Protein AF-A0A9C9XRZ4-F1 (afdb_monomer)

Mean predicted aligned error: 10.27 Å

Secondary structure (DSSP, 8-state):
----EEETTEEE-HHHHHHHHHHHHHHHHHHHHHHH-HHHHHHHHHHH-HHHHHHTT--HHHHHHHHHHHHHHHHHHHHHHHHHHH---TTSHHHHHHHHHHHHHHH-TT-HHHHHHHHHHHHHHHHHHTTTS-GGGHHHHHHHHHHHHHHH-TT-TT--THHHHTT--

pLDDT: mean 74.96, std 13.48, range [40.03, 93.25]

Foldseek 3Di:
DQPQDDPDPDRDGVLVVVLVVVVVVLLVCLVCCLVPPPLNVLLVVCVVPVVVSVVVVRPVVVNVVVVVVSVVVVVVVNCVSCCVPPPDDPPPPVLVVLLLVLLCQQQAVPDSVSSVVSNVVLVVVLVVVVVPDPPVCSSVVSVVVSVVSCVVPVRHPNNPCVVVVVVVD

Solvent-accessible surface area (backbone atoms only — not comparable to full-atom values): 9582 Å² total; per-residue (Å²): 134,86,75,56,56,65,65,78,97,45,79,43,56,63,65,58,58,50,45,54,49,51,51,52,51,52,53,50,50,51,54,45,39,44,73,71,37,69,66,36,44,52,48,52,44,37,70,76,38,53,69,62,28,44,74,73,71,44,62,64,68,61,48,53,52,50,54,51,52,50,51,51,51,52,50,53,51,52,47,66,63,44,40,85,74,72,59,86,50,97,68,59,57,63,60,50,50,54,52,51,51,45,25,38,48,42,2,12,95,84,33,73,68,29,24,53,55,32,41,54,52,52,50,53,53,53,62,58,43,61,80,77,46,67,78,89,48,51,67,60,48,55,54,47,50,44,52,54,46,40,72,77,36,76,54,23,84,52,40,69,67,64,69,65,60,59,72,76,107

Structure (mmCIF, N/CA/C/O backbone):
data_AF-A0A9C9XRZ4-F1
#
_entry.id   AF-A0A9C9XRZ4-F1
#
loop_
_atom_site.group_PDB
_atom_site.id
_atom_site.type_symbol
_atom_site.label_atom_id
_atom_site.label_alt_id
_atom_site.label_comp_id
_atom_site.label_asym_id
_atom_site.label_entity_id
_atom_site.label_seq_id
_atom_site.pdbx_PDB_ins_code
_atom_site.Cartn_x
_atom_site.Cartn_y
_atom_site.Cartn_z
_atom_site.occupancy
_atom_site.B_iso_or_equiv
_atom_site.auth_seq_id
_atom_site.auth_comp_id
_atom_site.auth_asym_id
_atom_site.auth_atom_id
_atom_site.pdbx_PDB_model_num
ATOM 1 N N . GLU A 1 1 ? 29.605 7.676 -7.583 1.00 40.03 1 GLU A N 1
ATOM 2 C CA . GLU A 1 1 ? 29.723 6.415 -8.340 1.00 40.03 1 GLU A CA 1
ATOM 3 C C . GLU A 1 1 ? 28.582 5.504 -7.917 1.00 40.03 1 GLU A C 1
ATOM 5 O O . GLU A 1 1 ? 28.473 5.187 -6.741 1.00 40.03 1 GLU A O 1
ATOM 10 N N . ILE A 1 2 ? 27.644 5.214 -8.820 1.00 44.97 2 ILE A N 1
ATOM 11 C CA . ILE A 1 2 ? 26.460 4.410 -8.495 1.00 44.97 2 ILE A CA 1
ATOM 12 C C . ILE A 1 2 ? 26.876 2.952 -8.677 1.00 44.97 2 ILE A C 1
ATOM 14 O O . ILE A 1 2 ? 26.951 2.468 -9.804 1.00 44.97 2 ILE A O 1
ATOM 18 N N . THR A 1 3 ? 27.222 2.282 -7.580 1.00 48.22 3 THR A N 1
ATOM 19 C CA . THR A 1 3 ? 27.625 0.873 -7.571 1.00 48.22 3 THR A CA 1
ATOM 20 C C . THR A 1 3 ? 26.442 0.011 -8.004 1.00 48.22 3 THR A C 1
ATOM 22 O O . THR A 1 3 ? 25.607 -0.391 -7.197 1.00 48.22 3 THR A O 1
ATOM 25 N N . THR A 1 4 ? 26.327 -0.236 -9.307 1.00 52.75 4 THR A N 1
ATOM 26 C CA . THR A 1 4 ? 25.421 -1.245 -9.854 1.00 52.75 4 THR A CA 1
ATOM 27 C C . THR A 1 4 ? 25.881 -2.603 -9.348 1.00 52.75 4 THR A C 1
ATOM 29 O O . THR A 1 4 ? 26.997 -3.023 -9.654 1.00 52.75 4 THR A O 1
ATOM 32 N N . VAL A 1 5 ? 25.041 -3.287 -8.575 1.00 54.44 5 VAL A N 1
ATOM 33 C CA . VAL A 1 5 ? 25.319 -4.657 -8.141 1.00 54.44 5 VAL A CA 1
ATOM 34 C C . VAL A 1 5 ? 25.008 -5.565 -9.326 1.00 54.44 5 VAL A C 1
ATOM 36 O O . VAL A 1 5 ? 23.853 -5.774 -9.695 1.00 54.44 5 VAL A O 1
ATOM 39 N N . THR A 1 6 ? 26.057 -6.042 -9.987 1.00 46.38 6 THR A N 1
ATOM 40 C CA . THR A 1 6 ? 25.971 -6.998 -11.093 1.00 46.38 6 THR A CA 1
ATOM 41 C C . THR A 1 6 ? 25.718 -8.397 -10.548 1.00 46.38 6 THR A C 1
ATOM 43 O O . THR A 1 6 ? 26.620 -9.033 -10.007 1.00 46.38 6 THR A O 1
ATOM 46 N N . LEU A 1 7 ? 24.491 -8.888 -10.721 1.00 50.44 7 LEU A N 1
ATOM 47 C CA . LEU A 1 7 ? 24.154 -10.306 -10.618 1.00 50.44 7 LEU A CA 1
ATOM 48 C C . LEU A 1 7 ? 24.209 -10.885 -12.043 1.00 50.44 7 LEU A C 1
ATOM 50 O O . LEU A 1 7 ? 23.217 -10.884 -12.769 1.00 50.44 7 LEU A O 1
ATOM 54 N N . GLY A 1 8 ? 25.398 -11.305 -12.486 1.00 68.69 8 GLY A N 1
ATOM 55 C CA . GLY A 1 8 ? 25.600 -11.859 -13.834 1.00 68.69 8 GLY A CA 1
ATOM 56 C C . GLY A 1 8 ? 25.324 -10.836 -14.959 1.00 68.69 8 GLY A C 1
ATOM 57 O O . GLY A 1 8 ? 25.871 -9.735 -14.900 1.00 68.69 8 GLY A O 1
ATOM 58 N N . PRO A 1 9 ? 24.502 -11.147 -15.988 1.00 58.19 9 PRO A N 1
ATOM 59 C CA . PRO A 1 9 ? 24.254 -10.252 -17.129 1.00 58.19 9 PRO A CA 1
ATOM 60 C C . PRO A 1 9 ? 23.258 -9.114 -16.834 1.00 58.19 9 PRO A C 1
ATOM 62 O O . PRO A 1 9 ? 22.978 -8.303 -17.716 1.00 58.19 9 PRO A O 1
ATOM 65 N N . VAL A 1 10 ? 22.710 -9.031 -15.616 1.00 53.38 10 VAL A N 1
ATOM 66 C CA . VAL A 1 10 ? 21.678 -8.052 -15.253 1.00 53.38 10 VAL A CA 1
ATOM 67 C C . VAL A 1 10 ? 22.269 -6.986 -14.333 1.00 53.38 10 VAL A C 1
ATOM 69 O O . VAL A 1 10 ? 22.693 -7.255 -13.207 1.00 53.38 10 VAL A O 1
ATOM 72 N N . ARG A 1 11 ? 22.285 -5.742 -14.816 1.00 50.66 11 ARG A N 1
ATOM 73 C CA . ARG A 1 11 ? 22.643 -4.559 -14.026 1.00 50.66 11 ARG A CA 1
ATOM 74 C C . ARG A 1 11 ? 21.417 -4.109 -13.240 1.00 50.66 11 ARG A C 1
ATOM 76 O O . ARG A 1 11 ? 20.542 -3.448 -13.792 1.00 50.66 11 ARG A O 1
ATOM 83 N N . VAL A 1 12 ? 21.347 -4.463 -11.960 1.00 57.28 12 VAL A N 1
ATOM 84 C CA . VAL A 1 12 ? 20.261 -4.008 -11.084 1.00 57.28 12 VAL A CA 1
ATOM 85 C C . VAL A 1 12 ? 20.713 -2.741 -10.361 1.00 57.28 12 VAL A C 1
ATOM 87 O O . VAL A 1 12 ? 21.739 -2.722 -9.678 1.00 57.28 12 VAL A O 1
ATOM 90 N N . SER A 1 13 ? 19.956 -1.655 -10.536 1.00 62.84 13 SER A N 1
ATOM 91 C CA . SER A 1 13 ? 20.179 -0.414 -9.793 1.00 62.84 13 SER A CA 1
ATOM 92 C C . SER A 1 13 ? 19.835 -0.632 -8.308 1.00 62.84 13 SER A C 1
ATOM 94 O O . SER A 1 13 ? 18.769 -1.192 -8.026 1.00 62.84 13 SER A O 1
ATOM 96 N N . PRO A 1 14 ? 20.661 -0.166 -7.346 1.00 66.75 14 PRO A N 1
ATOM 97 C CA . PRO A 1 14 ? 20.380 -0.256 -5.901 1.00 66.75 14 PRO A CA 1
ATOM 98 C C . PRO A 1 14 ? 19.002 0.296 -5.503 1.00 66.75 14 PRO A C 1
ATOM 100 O O . PRO A 1 14 ? 18.404 -0.110 -4.509 1.00 66.75 14 PRO A O 1
ATOM 103 N N . GLN A 1 15 ? 18.472 1.199 -6.324 1.00 67.31 15 GLN A N 1
ATOM 104 C CA . GLN A 1 15 ? 17.180 1.846 -6.152 1.00 67.31 15 GLN A CA 1
ATOM 105 C C . GLN A 1 15 ? 15.995 0.868 -6.226 1.00 67.31 15 GLN A C 1
ATOM 107 O O . GLN A 1 15 ? 15.024 1.025 -5.492 1.00 67.31 15 GLN A O 1
ATOM 112 N N . VAL A 1 16 ? 16.087 -0.183 -7.050 1.00 72.81 16 VAL A N 1
ATOM 113 C CA . VAL A 1 16 ? 15.028 -1.204 -7.173 1.00 72.81 16 VAL A CA 1
ATOM 114 C C . VAL A 1 16 ? 14.949 -2.056 -5.905 1.00 72.81 16 VAL A C 1
ATOM 116 O O . VAL A 1 16 ? 13.856 -2.349 -5.421 1.00 72.81 16 VAL A O 1
ATOM 119 N N . PHE A 1 17 ? 16.100 -2.388 -5.311 1.00 74.50 17 PHE A N 1
ATOM 120 C CA . PHE A 1 17 ? 16.159 -3.080 -4.021 1.00 74.50 17 PHE A CA 1
ATOM 121 C C . PHE A 1 17 ? 15.527 -2.251 -2.903 1.00 74.50 17 PHE A C 1
ATOM 123 O O . PHE A 1 17 ? 14.809 -2.800 -2.067 1.00 74.50 17 PHE A O 1
ATOM 130 N N . TRP A 1 18 ? 15.734 -0.932 -2.918 1.00 78.44 18 TRP A N 1
ATOM 131 C CA . TRP A 1 18 ? 15.105 -0.029 -1.957 1.00 78.44 18 TRP A CA 1
ATOM 132 C C . TRP A 1 18 ? 13.577 -0.053 -2.079 1.00 78.44 18 TRP A C 1
ATOM 134 O O . TRP A 1 18 ? 12.880 -0.161 -1.073 1.00 78.44 18 TRP A O 1
ATOM 144 N N . VAL A 1 19 ? 13.044 -0.012 -3.302 1.00 81.00 19 VAL A N 1
ATOM 145 C CA . VAL A 1 19 ? 11.592 -0.023 -3.552 1.00 81.00 19 VAL A CA 1
ATOM 146 C C . VAL A 1 19 ? 10.960 -1.325 -3.091 1.00 81.00 19 VAL A C 1
ATOM 148 O O . VAL A 1 19 ? 9.962 -1.300 -2.372 1.00 81.00 19 VAL A O 1
ATOM 151 N N . ILE A 1 20 ? 11.553 -2.461 -3.467 1.00 81.88 20 ILE A N 1
ATOM 152 C CA . ILE A 1 20 ? 11.071 -3.784 -3.060 1.00 81.88 20 ILE A CA 1
ATOM 153 C C . ILE A 1 20 ? 11.146 -3.920 -1.535 1.00 81.88 20 ILE A C 1
ATOM 155 O O . ILE A 1 20 ? 10.191 -4.388 -0.917 1.00 81.88 20 ILE A O 1
ATOM 159 N N . GLY A 1 21 ? 12.238 -3.454 -0.919 1.00 85.06 21 GLY A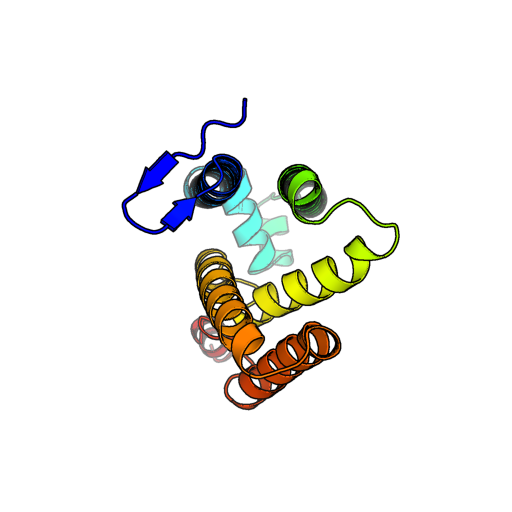 N 1
ATOM 160 C CA . GLY A 1 21 ? 12.417 -3.454 0.530 1.00 85.06 21 GLY A CA 1
ATOM 161 C C . GLY A 1 21 ? 11.351 -2.630 1.252 1.00 85.06 21 GLY A C 1
ATOM 162 O O . GLY A 1 21 ? 10.682 -3.143 2.146 1.00 85.06 21 GLY A O 1
ATOM 163 N N . VAL A 1 22 ? 11.130 -1.380 0.835 1.00 85.38 22 VAL A N 1
ATOM 164 C CA . VAL A 1 22 ? 10.113 -0.508 1.445 1.00 85.38 22 VAL A CA 1
ATOM 165 C C . VAL A 1 22 ? 8.706 -1.053 1.216 1.00 85.38 22 VAL A C 1
ATOM 167 O O . VAL A 1 22 ? 7.909 -1.076 2.151 1.00 85.38 22 VAL A O 1
ATOM 170 N N . CYS A 1 23 ? 8.403 -1.554 0.017 1.00 85.88 23 CYS A N 1
ATOM 171 C CA . CYS A 1 23 ? 7.121 -2.192 -0.271 1.00 85.88 23 CYS A CA 1
ATOM 172 C C . CYS A 1 23 ? 6.883 -3.396 0.655 1.00 85.88 23 CYS A C 1
ATOM 174 O O . CYS A 1 23 ? 5.843 -3.473 1.310 1.00 85.88 23 CYS A O 1
ATOM 176 N N . GLY A 1 24 ? 7.874 -4.283 0.789 1.00 86.12 24 GLY A N 1
ATOM 177 C CA . GLY A 1 24 ? 7.814 -5.433 1.689 1.00 86.12 24 GLY A CA 1
ATOM 178 C C . GLY A 1 24 ? 7.603 -5.030 3.149 1.00 86.12 24 GLY A C 1
ATOM 179 O O . GLY A 1 24 ? 6.745 -5.598 3.823 1.00 86.12 24 GLY A O 1
ATOM 180 N N . VAL A 1 25 ? 8.317 -4.005 3.624 1.00 89.38 25 VAL A N 1
ATOM 181 C CA . VAL A 1 25 ? 8.162 -3.466 4.985 1.00 89.38 25 VAL A CA 1
ATOM 182 C C . VAL A 1 25 ? 6.763 -2.891 5.203 1.00 89.38 25 VAL A C 1
ATOM 184 O O . VAL A 1 25 ? 6.146 -3.193 6.221 1.00 89.38 25 VAL A O 1
ATOM 187 N N . ILE A 1 26 ? 6.228 -2.112 4.257 1.00 88.12 26 ILE A N 1
ATOM 188 C CA . ILE A 1 26 ? 4.877 -1.537 4.352 1.00 88.12 26 ILE A CA 1
ATOM 189 C C . ILE A 1 26 ? 3.827 -2.648 4.412 1.00 88.12 26 ILE A C 1
ATOM 191 O O . ILE A 1 26 ? 2.959 -2.623 5.282 1.00 88.12 26 ILE A O 1
ATOM 195 N N . VAL A 1 27 ? 3.913 -3.643 3.526 1.00 87.06 27 VAL A N 1
ATOM 196 C CA . VAL A 1 27 ? 2.974 -4.774 3.496 1.00 87.06 27 VAL A CA 1
ATOM 197 C C . VAL A 1 27 ? 3.036 -5.571 4.799 1.00 87.06 27 VAL A C 1
ATOM 199 O O . VAL A 1 27 ? 1.995 -5.915 5.363 1.00 87.06 27 VAL A O 1
ATOM 202 N N . LEU A 1 28 ? 4.240 -5.831 5.312 1.00 88.06 28 LEU A N 1
ATOM 203 C CA . LEU A 1 28 ? 4.440 -6.565 6.558 1.00 88.06 28 LEU A CA 1
ATOM 204 C C . LEU A 1 28 ? 3.902 -5.781 7.759 1.00 88.06 28 LEU A C 1
ATOM 206 O O . LEU A 1 28 ? 3.168 -6.347 8.570 1.00 88.06 28 LEU A O 1
ATOM 210 N N . LEU A 1 29 ? 4.193 -4.480 7.840 1.00 88.00 29 LEU A N 1
ATOM 211 C CA . LEU A 1 29 ? 3.670 -3.597 8.881 1.00 88.00 29 LEU A CA 1
ATOM 212 C C . LEU A 1 29 ? 2.148 -3.511 8.836 1.00 88.00 29 LEU A C 1
ATOM 214 O O . LEU A 1 29 ? 1.524 -3.619 9.885 1.00 88.00 29 LEU A O 1
ATOM 218 N N . LEU A 1 30 ? 1.536 -3.376 7.655 1.00 86.25 30 LEU A N 1
ATOM 219 C CA . LEU A 1 30 ? 0.077 -3.367 7.534 1.00 86.25 30 LEU A CA 1
ATOM 220 C C . LEU A 1 30 ? -0.527 -4.701 7.967 1.00 86.25 30 LEU A C 1
ATOM 222 O O . LEU A 1 30 ? -1.490 -4.724 8.730 1.00 86.25 30 LEU A O 1
ATOM 226 N N . SER A 1 31 ? 0.041 -5.816 7.507 1.00 84.94 31 SER A N 1
ATOM 227 C CA . SER A 1 31 ? -0.437 -7.154 7.860 1.00 84.94 31 SER A CA 1
ATOM 228 C C . SER A 1 31 ? -0.362 -7.392 9.371 1.00 84.94 31 SER A C 1
ATOM 230 O O . SER A 1 31 ? -1.331 -7.840 9.993 1.00 84.94 31 SER A O 1
ATOM 232 N N . LEU A 1 32 ? 0.756 -7.002 9.992 1.00 85.44 32 LEU A N 1
ATOM 233 C CA . LEU A 1 32 ? 0.942 -7.067 11.436 1.00 85.44 32 LEU A CA 1
ATOM 234 C C . LEU A 1 32 ? -0.004 -6.111 12.170 1.00 85.44 32 LEU A C 1
ATOM 236 O O . LEU A 1 32 ? -0.624 -6.511 13.152 1.00 85.44 32 LEU A O 1
ATOM 240 N N . PHE A 1 33 ? -0.171 -4.884 11.672 1.00 87.06 33 PHE A N 1
ATOM 241 C CA . PHE A 1 33 ? -1.063 -3.879 12.241 1.00 87.06 33 PHE A CA 1
ATOM 242 C C . PHE A 1 33 ? -2.497 -4.398 12.287 1.00 87.06 33 PHE A C 1
ATOM 244 O O . PHE A 1 33 ? -3.108 -4.420 13.354 1.00 87.06 33 PHE A O 1
ATOM 251 N N . PHE A 1 34 ? -3.012 -4.923 11.176 1.00 82.88 34 PHE A N 1
ATOM 252 C CA . PHE A 1 34 ? -4.353 -5.493 11.156 1.00 82.88 34 PHE A CA 1
ATOM 253 C C . PHE A 1 34 ? -4.472 -6.706 12.085 1.00 82.88 34 PHE A C 1
ATOM 255 O O . PHE A 1 34 ? -5.508 -6.860 12.735 1.00 82.88 34 PHE A O 1
ATOM 262 N N . ARG A 1 35 ? -3.461 -7.584 12.153 1.00 82.25 35 ARG A N 1
ATOM 263 C CA . ARG A 1 35 ? -3.536 -8.861 12.888 1.00 82.25 35 ARG A CA 1
ATOM 264 C C . ARG A 1 35 ? -3.302 -8.736 14.396 1.00 82.25 35 ARG A C 1
ATOM 266 O O . ARG A 1 35 ? -3.969 -9.449 15.143 1.00 82.25 35 ARG A O 1
ATOM 273 N N . MET A 1 36 ? -2.386 -7.873 14.831 1.00 81.75 36 MET A N 1
ATOM 274 C CA . MET A 1 36 ? -1.985 -7.746 16.236 1.00 81.75 36 MET A CA 1
ATOM 275 C C . MET A 1 36 ? -2.572 -6.528 16.952 1.00 81.75 36 MET A C 1
ATOM 277 O O . MET A 1 36 ? -2.765 -6.609 18.162 1.00 81.75 36 MET A O 1
ATOM 281 N N . THR A 1 37 ? -2.868 -5.413 16.270 1.00 88.81 37 THR A N 1
ATOM 282 C CA . THR A 1 37 ? -3.306 -4.203 16.991 1.00 88.81 37 THR A CA 1
ATOM 283 C C . THR A 1 37 ? -4.819 -4.179 17.249 1.00 88.81 37 THR A C 1
ATOM 285 O O . THR A 1 37 ? -5.600 -4.612 16.392 1.00 88.81 37 THR A O 1
ATOM 288 N N . PRO A 1 38 ? -5.264 -3.656 18.412 1.00 82.75 38 PRO A N 1
ATOM 289 C CA . PRO A 1 38 ? -6.687 -3.505 18.722 1.00 82.75 38 PRO A CA 1
ATOM 290 C C . PRO A 1 38 ? -7.383 -2.570 17.725 1.00 82.75 38 PRO A C 1
ATOM 292 O O . PRO A 1 38 ? -8.447 -2.920 17.220 1.00 82.75 38 PRO A O 1
ATOM 295 N N . LEU A 1 39 ? -6.720 -1.476 17.329 1.00 85.75 39 LEU A N 1
ATOM 296 C CA . LEU A 1 39 ? -7.201 -0.554 16.294 1.00 85.75 39 LEU A CA 1
ATOM 297 C C . LEU A 1 39 ? -7.483 -1.287 14.973 1.00 85.75 39 LEU A C 1
ATOM 299 O O . LEU A 1 39 ? -8.559 -1.146 14.399 1.00 85.75 39 LEU A O 1
ATOM 303 N N . GLY A 1 40 ? -6.569 -2.147 14.512 1.00 83.44 40 GLY A N 1
ATOM 304 C CA . GLY A 1 40 ? -6.765 -2.931 13.288 1.00 83.44 40 GLY A CA 1
ATOM 305 C C . GLY A 1 40 ? -7.943 -3.917 13.350 1.00 83.44 40 GLY A C 1
ATOM 306 O O . GLY A 1 40 ? -8.578 -4.199 12.329 1.00 83.44 40 GLY A O 1
ATOM 307 N N . ARG A 1 41 ? -8.274 -4.438 14.538 1.00 83.12 41 ARG A N 1
ATOM 308 C CA . ARG A 1 41 ? -9.448 -5.303 14.753 1.00 83.12 41 ARG A CA 1
ATOM 309 C C . ARG A 1 41 ? -10.747 -4.510 14.764 1.00 83.12 41 ARG A C 1
ATOM 311 O O . ARG A 1 41 ? -11.702 -4.902 14.097 1.00 83.12 41 ARG A O 1
ATOM 318 N N . GLU A 1 42 ? -10.761 -3.385 15.462 1.00 86.06 42 GLU A N 1
ATOM 319 C CA . GLU A 1 42 ? -11.895 -2.466 15.490 1.00 86.06 42 GLU A CA 1
ATOM 320 C C . GLU A 1 42 ? -12.207 -1.928 14.079 1.00 86.06 42 GLU A C 1
ATOM 322 O O . GLU A 1 42 ? -13.376 -1.845 13.703 1.00 86.06 42 GLU A O 1
ATOM 327 N N . MET A 1 43 ? -11.184 -1.644 13.251 1.00 85.75 43 MET A N 1
ATOM 328 C CA . MET A 1 43 ? -11.355 -1.228 11.846 1.00 85.75 43 MET A CA 1
ATOM 329 C C . MET A 1 43 ? -12.131 -2.274 11.054 1.00 85.75 43 MET A C 1
ATOM 331 O O . MET A 1 43 ? -13.075 -1.947 10.332 1.00 85.75 43 MET A O 1
ATOM 335 N N . ARG A 1 44 ? -11.749 -3.547 11.208 1.00 83.69 44 ARG A N 1
ATOM 336 C CA . ARG A 1 44 ? -12.403 -4.669 10.527 1.00 83.69 44 ARG A CA 1
ATOM 337 C C . ARG A 1 44 ? -13.823 -4.902 11.036 1.00 83.69 44 ARG A C 1
ATOM 339 O O . ARG A 1 44 ? -14.710 -5.160 10.228 1.00 83.69 44 ARG A O 1
ATOM 346 N N . ALA A 1 45 ? -14.062 -4.737 12.336 1.00 83.81 45 ALA A N 1
ATOM 347 C CA . ALA A 1 45 ? -15.406 -4.804 12.906 1.00 83.81 45 ALA A CA 1
ATOM 348 C C . ALA A 1 45 ? -16.318 -3.692 12.349 1.00 83.81 45 ALA A C 1
ATOM 350 O O . ALA A 1 45 ? -17.449 -3.962 11.942 1.00 83.81 45 ALA A O 1
ATOM 351 N N . CYS A 1 46 ? -15.811 -2.456 12.248 1.00 85.75 46 CYS A N 1
ATOM 352 C CA . CYS A 1 46 ? -16.532 -1.351 11.614 1.00 85.75 46 CYS A CA 1
ATOM 353 C C . CYS A 1 46 ? -16.807 -1.594 10.122 1.00 85.75 46 CYS A C 1
ATOM 355 O O . CYS A 1 46 ? -17.870 -1.194 9.645 1.00 85.75 46 CYS A O 1
ATOM 357 N N . ALA A 1 47 ? -15.880 -2.233 9.398 1.00 81.50 47 ALA A N 1
ATOM 358 C CA . ALA A 1 47 ? -16.050 -2.572 7.985 1.00 81.50 47 ALA A CA 1
ATOM 359 C C . ALA A 1 47 ? -17.114 -3.661 7.760 1.00 81.50 47 ALA A C 1
ATOM 361 O O . ALA A 1 47 ? -17.839 -3.599 6.771 1.00 81.50 47 ALA A O 1
ATOM 362 N N . ALA A 1 48 ? -17.243 -4.621 8.683 1.00 84.19 48 ALA A N 1
ATOM 363 C CA . ALA A 1 48 ? -18.269 -5.661 8.616 1.00 84.19 48 ALA A CA 1
ATOM 364 C C . ALA A 1 48 ? -19.672 -5.106 8.910 1.00 84.19 48 ALA A C 1
ATOM 366 O O . ALA A 1 48 ? -20.600 -5.306 8.130 1.00 84.19 48 ALA A O 1
ATOM 367 N N . ASN A 1 49 ? -19.838 -4.384 10.024 1.00 86.75 49 ASN A N 1
ATOM 368 C CA . ASN A 1 49 ? -21.096 -3.710 10.335 1.00 86.75 49 ASN A CA 1
ATOM 369 C C . ASN A 1 49 ? -20.870 -2.492 11.235 1.00 86.75 49 ASN A C 1
ATOM 371 O O . ASN A 1 49 ? -20.739 -2.595 12.457 1.00 86.75 49 ASN A O 1
ATOM 375 N N . ARG A 1 50 ? -20.914 -1.306 10.623 1.00 84.88 50 ARG A N 1
ATOM 376 C CA . ARG A 1 50 ? -20.730 -0.029 11.321 1.00 84.88 50 ARG A CA 1
ATOM 377 C C . ARG A 1 50 ? -21.729 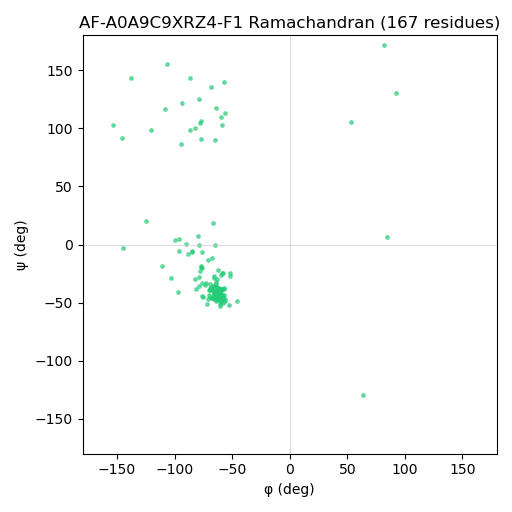0.181 12.461 1.00 84.88 50 ARG A C 1
ATOM 379 O O . ARG A 1 50 ? -21.343 0.724 13.489 1.00 84.88 50 ARG A O 1
ATOM 386 N N . ARG A 1 51 ? -22.996 -0.223 12.298 1.00 85.75 51 ARG A N 1
ATOM 387 C CA . ARG A 1 51 ? -24.026 -0.022 13.334 1.00 85.75 51 ARG A CA 1
ATOM 388 C C . ARG A 1 51 ? -23.760 -0.907 14.550 1.00 85.75 51 ARG A C 1
ATOM 390 O O . ARG A 1 51 ? -23.792 -0.408 15.667 1.00 85.75 51 ARG A O 1
ATOM 397 N N . ALA A 1 52 ? -23.431 -2.179 14.326 1.00 84.94 52 ALA A N 1
ATOM 398 C CA . ALA A 1 52 ? -23.092 -3.108 15.404 1.00 84.94 52 ALA A CA 1
ATOM 399 C C . ALA A 1 52 ? -21.814 -2.684 16.148 1.00 84.94 52 ALA A C 1
ATOM 401 O O . ALA A 1 52 ? -21.788 -2.685 17.373 1.00 84.94 52 ALA A O 1
ATOM 402 N N . ALA A 1 53 ? -20.786 -2.232 15.425 1.00 86.25 53 ALA A N 1
ATOM 403 C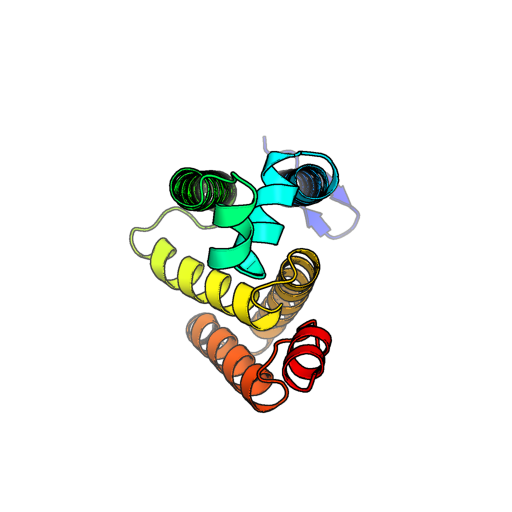 CA . ALA A 1 53 ? -19.538 -1.768 16.030 1.00 86.25 53 ALA A CA 1
ATOM 404 C C . ALA A 1 53 ? -19.741 -0.573 16.981 1.00 86.25 53 ALA A C 1
ATOM 406 O O . ALA A 1 53 ? -19.148 -0.535 18.058 1.00 86.25 53 ALA A O 1
ATOM 407 N N . VAL A 1 54 ? -20.610 0.379 16.617 1.00 88.06 54 VAL A N 1
ATOM 408 C CA . VAL A 1 54 ? -20.934 1.531 17.478 1.00 88.06 54 VAL A CA 1
ATOM 409 C C . VAL A 1 54 ? -21.674 1.093 18.746 1.00 88.06 54 VAL A C 1
ATOM 411 O O . VAL A 1 54 ? -21.407 1.636 19.814 1.00 88.06 54 VAL A O 1
ATOM 414 N N . LEU A 1 55 ? -22.542 0.077 18.662 1.00 88.00 55 LEU A N 1
ATOM 415 C CA . LEU A 1 55 ? -23.209 -0.507 19.836 1.00 88.00 55 LEU A CA 1
ATOM 416 C C . LEU A 1 55 ? -22.223 -1.216 20.779 1.00 88.00 55 LEU A C 1
ATOM 418 O O . LEU A 1 55 ? -22.441 -1.232 21.985 1.00 88.00 55 LEU A O 1
ATOM 422 N N . CYS A 1 56 ? -21.114 -1.742 20.253 1.00 86.50 56 CYS A N 1
ATOM 423 C CA . CYS A 1 56 ? -20.015 -2.306 21.042 1.00 86.50 56 CYS A CA 1
ATOM 424 C C . CYS A 1 56 ? -19.065 -1.246 21.639 1.00 86.50 56 CYS A C 1
ATOM 426 O O . CYS A 1 56 ? -18.024 -1.607 22.180 1.00 86.50 56 CYS A O 1
ATOM 428 N N . GLY A 1 57 ? -19.386 0.049 21.532 1.00 84.25 57 GLY A N 1
ATOM 429 C CA . GLY A 1 57 ? -18.573 1.139 22.083 1.00 84.25 57 GLY A CA 1
ATOM 430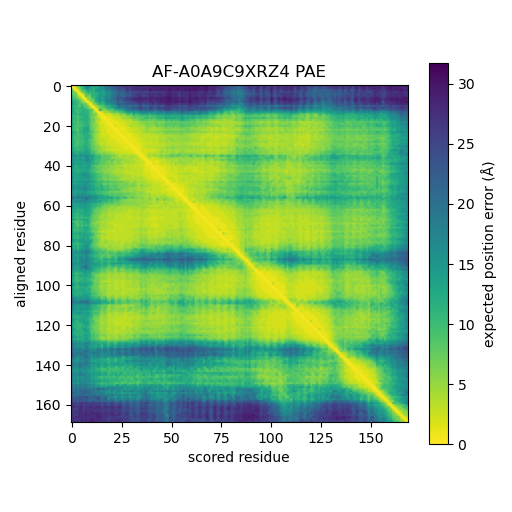 C C . GLY A 1 57 ? -17.426 1.611 21.181 1.00 84.25 57 GLY A C 1
ATOM 431 O O . GLY A 1 57 ? -16.638 2.459 21.598 1.00 84.25 57 GLY A O 1
ATOM 432 N N . ILE A 1 58 ? -17.328 1.118 19.939 1.00 87.62 58 ILE A N 1
ATOM 433 C CA . ILE A 1 58 ? -16.289 1.549 18.993 1.00 87.62 58 ILE A CA 1
ATOM 434 C C . ILE A 1 58 ? -16.677 2.900 18.388 1.00 87.62 58 ILE A C 1
ATOM 436 O O . ILE A 1 58 ? -17.733 3.059 17.766 1.00 87.62 58 ILE A O 1
ATOM 440 N N . ASN A 1 59 ? -15.785 3.885 18.493 1.00 87.75 59 ASN A N 1
ATOM 441 C CA . ASN A 1 59 ? -15.995 5.184 17.866 1.00 87.75 59 ASN A CA 1
ATOM 442 C C . ASN A 1 59 ? -15.716 5.116 16.354 1.00 87.75 59 ASN A C 1
ATOM 444 O O . ASN A 1 59 ? -14.604 5.362 15.881 1.00 87.75 59 ASN A O 1
ATOM 448 N N . ALA A 1 60 ? -16.759 4.821 15.576 1.00 86.44 60 ALA A N 1
ATOM 449 C CA . ALA A 1 60 ? -16.658 4.708 14.122 1.00 86.44 60 ALA A CA 1
ATOM 450 C C . ALA A 1 60 ? -16.160 5.994 13.433 1.00 86.44 60 ALA A C 1
ATOM 452 O O . ALA A 1 60 ? -15.617 5.917 12.334 1.00 86.44 60 ALA A O 1
ATOM 453 N N . ARG A 1 61 ? -16.340 7.179 14.038 1.00 87.94 61 ARG A N 1
ATOM 454 C CA . ARG A 1 61 ? -15.878 8.446 13.450 1.00 87.94 61 ARG A CA 1
ATOM 455 C C . ARG A 1 61 ? -14.358 8.549 13.495 1.00 87.94 61 ARG A C 1
ATOM 457 O O . ARG A 1 61 ? -13.750 8.833 12.468 1.00 87.94 61 ARG A O 1
ATOM 464 N N . ASN A 1 62 ? -13.758 8.243 14.645 1.00 87.31 62 ASN A N 1
ATOM 465 C CA . ASN A 1 62 ? -12.302 8.177 14.771 1.00 87.31 62 ASN A CA 1
ATOM 466 C C . ASN A 1 62 ? -11.731 7.109 13.841 1.00 87.31 62 ASN A C 1
ATOM 468 O O . ASN A 1 62 ? -10.696 7.326 13.219 1.00 87.31 62 ASN A O 1
ATOM 472 N N . MET A 1 63 ? -12.446 5.993 13.686 1.00 88.94 63 MET A N 1
ATOM 473 C CA . MET A 1 63 ? -11.974 4.906 12.846 1.00 88.94 63 MET A CA 1
ATOM 474 C C . MET A 1 63 ? -11.867 5.271 11.364 1.00 88.94 63 MET A C 1
ATOM 476 O O . MET A 1 63 ? -10.890 4.920 10.707 1.00 88.94 63 MET A O 1
ATOM 480 N N . VAL A 1 64 ? -12.830 6.034 10.841 1.00 88.19 64 VAL A N 1
ATOM 481 C CA . VAL A 1 64 ? -12.762 6.561 9.469 1.00 88.19 64 VAL A CA 1
ATOM 482 C C . VAL A 1 64 ? -11.574 7.512 9.307 1.00 88.19 64 VAL A C 1
ATOM 484 O O . VAL A 1 64 ? -10.845 7.405 8.322 1.00 88.19 64 VAL A O 1
ATOM 487 N N . THR A 1 65 ? -11.334 8.396 10.280 1.00 91.12 65 THR A N 1
ATOM 488 C CA . THR A 1 65 ? -10.176 9.302 10.261 1.00 91.12 65 THR A CA 1
ATOM 489 C C . THR A 1 65 ? -8.857 8.531 10.265 1.00 91.12 65 THR A C 1
ATOM 491 O O . THR A 1 65 ? -7.973 8.848 9.474 1.00 91.12 65 THR A O 1
ATOM 494 N N . PHE A 1 66 ? -8.732 7.485 11.090 1.00 90.19 66 PHE A N 1
ATOM 495 C CA . PHE A 1 66 ? -7.538 6.638 11.113 1.00 90.19 66 PHE A CA 1
ATOM 496 C C . PHE A 1 66 ? -7.321 5.901 9.789 1.00 90.19 66 PHE A C 1
ATOM 498 O O . PHE A 1 66 ? -6.196 5.888 9.296 1.00 90.19 66 PHE A O 1
ATOM 505 N N . SER A 1 67 ? -8.374 5.357 9.168 1.00 89.75 67 SER A N 1
ATOM 506 C CA . SER A 1 67 ? -8.281 4.759 7.826 1.00 89.75 67 SER A CA 1
ATOM 507 C C . SER A 1 67 ? -7.754 5.754 6.793 1.00 89.75 67 SER A C 1
ATOM 509 O O . SER A 1 67 ? -6.897 5.411 5.979 1.00 89.75 67 SER A O 1
ATOM 511 N N . PHE A 1 68 ? -8.243 6.996 6.838 1.00 90.31 68 PHE A N 1
ATOM 512 C CA . PHE A 1 68 ? -7.834 8.037 5.901 1.00 90.31 68 PHE A CA 1
ATOM 513 C C . PHE A 1 68 ? -6.388 8.487 6.140 1.00 90.31 68 PHE A C 1
ATOM 515 O O . PHE A 1 68 ? -5.612 8.582 5.193 1.00 90.31 68 PHE A O 1
ATOM 522 N N . MET A 1 69 ? -5.997 8.689 7.403 1.00 93.25 69 MET A N 1
ATOM 523 C CA . MET A 1 69 ? -4.613 8.989 7.787 1.00 93.25 69 MET A CA 1
ATOM 524 C C . MET A 1 69 ? -3.651 7.880 7.358 1.00 93.25 69 MET A C 1
ATOM 526 O O . MET A 1 69 ? -2.591 8.170 6.808 1.00 93.25 69 MET A O 1
ATOM 530 N N . LEU A 1 70 ? -4.028 6.615 7.563 1.00 91.00 70 LEU A N 1
ATOM 531 C CA . LEU A 1 70 ? -3.222 5.465 7.164 1.00 91.00 70 LEU A CA 1
ATOM 532 C C . LEU A 1 70 ? -3.055 5.416 5.638 1.00 91.00 70 LEU A C 1
ATOM 534 O O . LEU A 1 70 ? -1.936 5.282 5.150 1.00 91.00 70 LEU A O 1
ATOM 538 N N . SER A 1 71 ? -4.145 5.593 4.884 1.00 89.06 71 SER A N 1
ATOM 539 C CA . SER A 1 71 ? -4.103 5.642 3.417 1.00 89.06 71 SER A CA 1
ATOM 540 C C . SER A 1 71 ? -3.225 6.785 2.906 1.00 89.06 71 SER A C 1
ATOM 542 O O . SER A 1 71 ? -2.411 6.576 2.007 1.00 89.06 71 SER A O 1
ATOM 544 N N . ALA A 1 72 ? -3.363 7.983 3.479 1.00 91.88 72 ALA A N 1
ATOM 545 C CA . ALA A 1 72 ? -2.558 9.142 3.110 1.00 91.88 72 ALA A CA 1
ATOM 546 C C . ALA A 1 72 ? -1.069 8.919 3.420 1.00 91.88 72 ALA A C 1
ATOM 548 O O . ALA A 1 72 ? -0.219 9.222 2.586 1.00 91.88 72 ALA A O 1
ATOM 549 N N . GLY A 1 73 ? -0.750 8.330 4.577 1.00 92.75 73 GLY A N 1
ATOM 550 C CA . GLY A 1 73 ? 0.622 8.000 4.963 1.00 92.75 73 GLY A CA 1
ATOM 551 C C . GLY A 1 73 ? 1.273 6.983 4.025 1.00 92.75 73 GLY A C 1
ATOM 552 O O . GLY A 1 73 ? 2.396 7.192 3.571 1.00 92.75 73 GLY A O 1
ATOM 553 N N . ILE A 1 74 ? 0.555 5.912 3.670 1.00 89.44 74 ILE A N 1
ATOM 5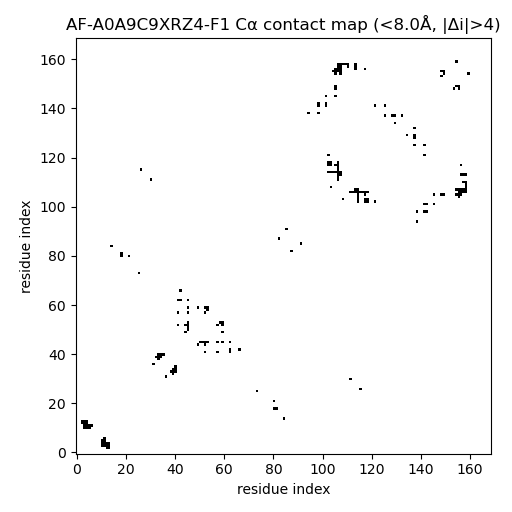54 C CA . ILE A 1 74 ? 1.050 4.907 2.718 1.00 89.44 74 ILE A CA 1
ATOM 555 C C . ILE A 1 74 ? 1.224 5.523 1.325 1.00 89.44 74 ILE A C 1
ATOM 557 O O . ILE A 1 74 ? 2.241 5.282 0.681 1.00 89.44 74 ILE A O 1
ATOM 561 N N . GLY A 1 75 ? 0.270 6.343 0.872 1.00 88.50 75 GLY A N 1
ATOM 562 C CA . GLY A 1 75 ? 0.351 7.040 -0.413 1.00 88.50 75 GLY A CA 1
ATOM 563 C C . GLY A 1 75 ? 1.539 8.003 -0.491 1.00 88.50 75 GLY A C 1
ATOM 564 O O . GLY A 1 75 ? 2.263 8.002 -1.484 1.00 88.50 75 GLY A O 1
ATOM 565 N N . ALA A 1 76 ? 1.795 8.765 0.577 1.00 89.00 76 ALA A N 1
ATOM 566 C CA . ALA A 1 76 ? 2.949 9.658 0.666 1.00 89.00 76 ALA A CA 1
ATOM 567 C C . ALA A 1 76 ? 4.275 8.883 0.613 1.00 89.00 76 ALA A C 1
ATOM 569 O O . ALA A 1 76 ? 5.170 9.244 -0.149 1.00 89.00 76 ALA A O 1
ATOM 570 N N . LEU A 1 77 ? 4.386 7.780 1.362 1.00 88.81 77 LEU A N 1
ATOM 571 C CA . LEU A 1 77 ? 5.565 6.910 1.322 1.00 88.81 77 LEU A CA 1
ATOM 572 C C . LEU A 1 77 ? 5.770 6.291 -0.067 1.00 88.81 77 LEU A C 1
ATOM 574 O O . LEU A 1 77 ? 6.889 6.301 -0.576 1.00 88.81 77 LEU A O 1
ATOM 578 N N . ALA A 1 78 ? 4.701 5.804 -0.702 1.00 84.44 78 ALA A N 1
ATOM 579 C CA . ALA A 1 78 ? 4.756 5.254 -2.053 1.00 84.44 78 ALA A CA 1
ATOM 580 C C . ALA A 1 78 ? 5.233 6.300 -3.077 1.00 84.44 78 ALA A C 1
ATOM 582 O O . ALA A 1 78 ? 6.098 6.002 -3.900 1.00 84.44 78 ALA A O 1
ATOM 583 N N . GLY A 1 79 ? 4.735 7.538 -2.984 1.00 82.06 79 GLY A N 1
ATOM 584 C CA . GLY A 1 79 ? 5.173 8.656 -3.821 1.00 82.06 79 GLY A CA 1
ATOM 585 C C . GLY A 1 79 ? 6.649 9.010 -3.621 1.00 82.06 79 GLY A C 1
ATOM 586 O O . GLY A 1 79 ? 7.385 9.131 -4.600 1.00 82.06 79 GLY A O 1
ATOM 587 N N . CYS A 1 80 ? 7.116 9.100 -2.371 1.00 83.19 80 CYS A N 1
ATOM 588 C CA . CYS A 1 80 ? 8.525 9.365 -2.056 1.00 83.19 80 CYS A CA 1
ATOM 589 C C . CYS A 1 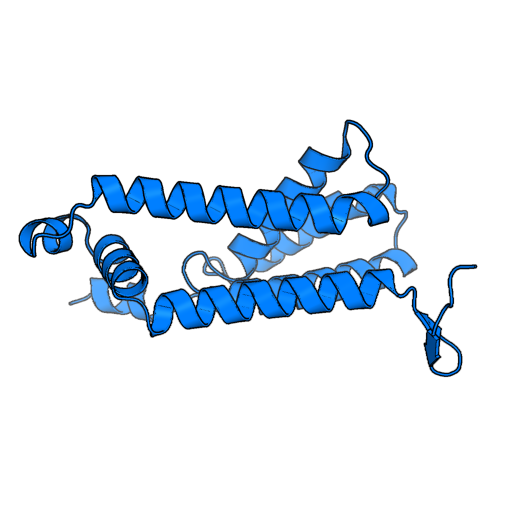80 ? 9.468 8.301 -2.639 1.00 83.19 80 CYS A C 1
ATOM 591 O O . CYS A 1 80 ? 10.552 8.632 -3.116 1.00 83.19 80 CYS A O 1
ATOM 593 N N . VAL A 1 81 ? 9.050 7.033 -2.627 1.00 82.25 81 VAL A N 1
ATOM 594 C CA . VAL A 1 81 ? 9.836 5.911 -3.162 1.00 82.25 81 VAL A CA 1
ATOM 595 C C . VAL A 1 81 ? 9.817 5.867 -4.696 1.00 82.25 81 VAL A C 1
ATOM 597 O O . VAL A 1 81 ? 10.822 5.496 -5.301 1.00 82.25 81 VAL A O 1
ATOM 600 N N . MET A 1 82 ? 8.713 6.266 -5.337 1.00 77.19 82 MET A N 1
ATOM 601 C CA . MET A 1 82 ? 8.573 6.268 -6.804 1.00 77.19 82 MET A CA 1
ATOM 602 C C . MET A 1 82 ? 9.173 7.498 -7.499 1.00 77.19 82 MET A C 1
ATOM 604 O O . MET A 1 82 ? 9.643 7.391 -8.635 1.00 77.19 82 MET A O 1
ATOM 608 N N . SER A 1 83 ? 9.197 8.648 -6.821 1.00 77.38 83 SER A N 1
ATOM 609 C CA . SER A 1 83 ? 9.724 9.928 -7.324 1.00 77.38 83 SER A CA 1
ATOM 610 C C . SER A 1 83 ? 11.097 9.825 -8.022 1.00 77.38 83 SER A C 1
ATOM 612 O O . SER A 1 83 ? 11.222 10.283 -9.161 1.00 77.38 83 SER A O 1
ATOM 614 N N . PRO A 1 84 ? 12.120 9.160 -7.447 1.00 70.31 84 PRO A N 1
ATOM 615 C CA . PRO A 1 84 ? 13.438 9.106 -8.076 1.00 70.31 84 PRO A CA 1
ATOM 616 C C . PRO A 1 84 ? 13.526 8.130 -9.267 1.00 70.31 84 PRO A C 1
ATOM 618 O O . PRO A 1 84 ? 14.564 8.080 -9.920 1.00 70.31 84 PRO A O 1
ATOM 621 N N . ILE A 1 85 ? 12.484 7.336 -9.549 1.00 68.00 85 ILE A N 1
ATOM 622 C CA . ILE A 1 85 ? 12.455 6.366 -10.664 1.00 68.00 85 ILE A CA 1
ATOM 623 C C . ILE A 1 85 ? 11.762 6.956 -11.888 1.00 68.00 85 ILE A C 1
ATOM 625 O O . ILE A 1 85 ? 12.208 6.746 -13.010 1.00 68.00 85 ILE A O 1
ATOM 629 N N . THR A 1 86 ? 10.667 7.685 -11.673 1.00 64.31 86 THR A N 1
ATOM 630 C CA . THR A 1 86 ? 9.793 8.134 -12.770 1.00 64.31 86 THR A CA 1
ATOM 631 C C . THR A 1 86 ? 10.223 9.475 -13.371 1.00 64.31 86 THR A C 1
ATOM 633 O O . THR A 1 86 ? 9.711 9.834 -14.421 1.00 64.31 86 THR A O 1
ATOM 636 N N . TYR A 1 87 ? 11.194 10.179 -12.767 1.00 64.44 87 TYR A N 1
ATOM 637 C CA . TYR A 1 87 ? 11.467 11.603 -13.009 1.00 64.44 87 TYR A CA 1
ATOM 638 C C . TYR A 1 87 ? 10.192 12.433 -12.822 1.00 64.44 87 TYR A C 1
ATOM 640 O O . TYR A 1 87 ? 9.292 12.421 -13.651 1.00 64.44 87 TYR A O 1
ATOM 648 N N . THR A 1 88 ? 10.093 13.161 -11.713 1.00 59.88 88 THR A N 1
ATOM 649 C CA . THR A 1 88 ? 8.887 13.929 -11.373 1.00 59.88 88 THR A CA 1
ATOM 650 C C . THR A 1 88 ? 8.544 14.952 -12.457 1.00 59.88 88 THR A C 1
ATOM 652 O O . THR A 1 88 ? 9.148 16.021 -12.536 1.00 59.88 88 THR A O 1
ATOM 655 N N . GLN A 1 89 ? 7.548 14.623 -13.277 1.00 67.50 89 GLN A N 1
ATOM 656 C CA . GLN A 1 89 ? 6.885 15.530 -14.203 1.00 67.50 89 GLN A CA 1
ATOM 657 C C . GLN A 1 89 ? 5.493 15.858 -13.659 1.00 67.50 89 GLN A C 1
ATOM 659 O O . GLN A 1 89 ? 4.912 15.086 -12.895 1.00 67.50 89 GLN A O 1
ATOM 664 N N . TYR A 1 90 ? 4.946 17.010 -14.051 1.00 66.62 90 TYR A N 1
ATOM 665 C CA . TYR A 1 90 ? 3.647 17.482 -13.553 1.00 66.62 90 TYR A CA 1
ATOM 666 C C . TYR A 1 90 ? 2.495 16.498 -13.828 1.00 66.62 90 TYR A C 1
ATOM 668 O O . TYR A 1 90 ? 1.512 16.488 -13.093 1.00 66.62 90 TYR A O 1
ATOM 676 N N . ASP A 1 91 ? 2.636 15.654 -14.852 1.00 73.00 91 ASP A N 1
ATOM 677 C CA . ASP A 1 91 ? 1.602 14.721 -15.300 1.00 73.00 91 ASP A CA 1
ATOM 678 C C . ASP A 1 91 ? 1.754 13.294 -14.737 1.00 73.00 91 ASP A C 1
ATOM 680 O O . ASP A 1 91 ? 0.873 12.462 -14.901 1.00 73.00 91 ASP A O 1
ATOM 684 N N . SER A 1 92 ? 2.830 12.977 -14.008 1.00 70.50 92 SER A N 1
ATOM 685 C CA . SER A 1 92 ? 3.097 11.594 -13.567 1.00 70.50 92 SER A CA 1
ATOM 686 C C . SER A 1 92 ? 2.138 11.073 -12.480 1.00 70.50 92 SER A C 1
ATOM 688 O O . SER A 1 92 ? 2.115 9.874 -12.203 1.00 70.50 92 SER A O 1
ATOM 690 N N . GLY A 1 93 ? 1.346 11.945 -11.845 1.00 76.44 93 GLY A N 1
ATOM 691 C CA . GLY A 1 93 ? 0.438 11.572 -10.752 1.00 76.44 93 GLY A CA 1
ATOM 692 C C . GLY A 1 93 ? -0.837 10.859 -11.216 1.00 76.44 93 GLY A C 1
ATOM 693 O O . GLY A 1 93 ? -1.224 9.842 -10.639 1.00 76.44 93 GLY A O 1
ATOM 694 N N . THR A 1 94 ? -1.473 11.366 -12.273 1.00 79.88 94 THR A N 1
ATOM 695 C CA . THR A 1 94 ? -2.720 10.822 -12.834 1.00 79.88 94 THR A CA 1
ATOM 696 C C . THR A 1 94 ? -2.584 9.369 -13.314 1.00 79.88 94 THR A C 1
ATOM 698 O O . THR A 1 94 ? -3.363 8.528 -12.853 1.00 79.88 94 THR A O 1
ATOM 701 N N . PRO A 1 95 ? -1.602 9.009 -14.168 1.00 77.62 95 PRO A N 1
ATOM 702 C CA . PRO A 1 95 ? -1.456 7.634 -14.641 1.00 77.62 95 PRO A CA 1
ATOM 703 C C . PRO A 1 95 ? -1.092 6.679 -13.497 1.00 77.62 95 PRO A C 1
ATOM 705 O O . PRO A 1 95 ? -1.603 5.560 -13.437 1.00 77.62 95 PRO A O 1
ATOM 708 N N . LEU A 1 96 ? -0.292 7.128 -12.523 1.00 82.19 96 LEU A N 1
ATOM 709 C CA . LEU A 1 96 ? 0.062 6.320 -11.355 1.00 82.19 96 LEU A CA 1
ATOM 710 C C . LEU A 1 96 ? -1.162 6.019 -10.475 1.00 82.19 96 LEU A C 1
ATOM 712 O O . LEU A 1 96 ? -1.335 4.886 -10.023 1.00 82.19 96 LEU A O 1
ATOM 716 N N . ALA A 1 97 ? -2.039 7.006 -10.272 1.00 83.88 97 ALA A N 1
ATOM 717 C CA . ALA A 1 97 ? -3.282 6.829 -9.526 1.00 83.88 97 ALA A CA 1
ATOM 718 C C . ALA A 1 97 ? -4.227 5.8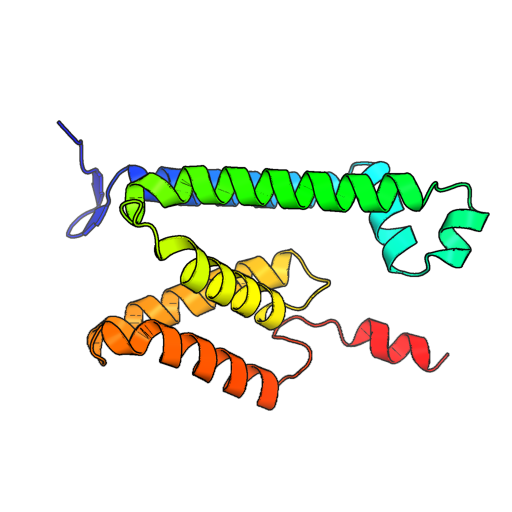38 -10.223 1.00 83.88 97 ALA A C 1
ATOM 720 O O . ALA A 1 97 ? -4.774 4.948 -9.568 1.00 83.88 97 ALA A O 1
ATOM 721 N N . ILE A 1 98 ? -4.373 5.943 -11.549 1.00 83.94 98 ILE A N 1
ATOM 722 C CA . ILE A 1 98 ? -5.214 5.035 -12.341 1.00 83.94 98 ILE A CA 1
ATOM 723 C C . ILE A 1 98 ? -4.685 3.597 -12.266 1.00 83.94 98 ILE A C 1
ATOM 725 O O . ILE A 1 98 ? -5.469 2.671 -12.038 1.00 83.94 98 ILE A O 1
ATOM 729 N N . LYS A 1 99 ? -3.367 3.389 -12.382 1.00 81.94 99 LYS A N 1
ATOM 730 C CA . LYS A 1 99 ? -2.751 2.058 -12.235 1.00 81.94 99 LYS A CA 1
ATOM 731 C C . LYS A 1 99 ? -2.895 1.503 -10.821 1.00 81.94 99 LYS A C 1
ATOM 733 O O . LYS A 1 99 ? -3.259 0.341 -10.652 1.00 81.94 99 LYS A O 1
ATOM 738 N N . GLY A 1 100 ? -2.673 2.327 -9.798 1.00 85.81 100 GLY A N 1
ATOM 739 C CA . GLY A 1 100 ? -2.840 1.919 -8.402 1.00 85.81 100 GLY A CA 1
ATOM 740 C C . GLY A 1 100 ? -4.278 1.499 -8.087 1.00 85.81 100 GLY A C 1
ATOM 741 O O . GLY A 1 100 ? -4.504 0.448 -7.487 1.00 85.81 100 GLY A O 1
ATOM 742 N N . PHE A 1 101 ? -5.259 2.274 -8.553 1.00 84.81 101 PHE A N 1
ATOM 743 C CA . PHE A 1 101 ? -6.677 1.941 -8.411 1.00 84.81 101 PHE A CA 1
ATOM 744 C C . PHE A 1 101 ? -7.046 0.662 -9.170 1.00 84.81 101 PHE A C 1
ATOM 746 O O . PHE A 1 101 ? -7.741 -0.204 -8.640 1.00 84.81 101 PHE A O 1
ATOM 753 N N . THR A 1 102 ? -6.508 0.510 -10.379 1.00 83.25 102 THR A N 1
ATOM 754 C CA . THR A 1 102 ? -6.666 -0.685 -11.210 1.00 83.25 102 THR A CA 1
ATOM 755 C C . THR A 1 102 ? -6.195 -1.944 -10.477 1.00 83.25 102 THR A C 1
ATOM 757 O O . THR A 1 102 ? -6.936 -2.921 -10.364 1.00 83.25 102 THR A O 1
ATOM 760 N N . VAL A 1 103 ? -4.999 -1.899 -9.890 1.00 84.75 103 VAL A N 1
ATOM 761 C CA . VAL A 1 103 ? -4.440 -2.993 -9.085 1.00 84.75 103 VAL A CA 1
ATOM 762 C C . VAL A 1 103 ? -5.286 -3.279 -7.840 1.00 84.75 103 VAL A C 1
ATOM 764 O O . VAL A 1 103 ? -5.522 -4.444 -7.512 1.00 84.75 103 VAL A O 1
ATOM 767 N N . ALA A 1 104 ? -5.774 -2.240 -7.158 1.00 83.81 104 ALA A N 1
ATOM 768 C CA . ALA A 1 104 ? -6.606 -2.394 -5.967 1.00 83.81 104 ALA A CA 1
ATOM 769 C C . ALA A 1 104 ? -7.934 -3.109 -6.271 1.00 83.81 104 ALA A C 1
ATOM 771 O O . ALA A 1 104 ? -8.352 -3.981 -5.507 1.00 83.81 104 ALA A O 1
ATOM 772 N N . ILE A 1 105 ? -8.573 -2.788 -7.402 1.00 80.44 105 ILE A N 1
ATOM 773 C CA . ILE A 1 105 ? -9.782 -3.488 -7.856 1.00 80.44 105 ILE A CA 1
ATOM 774 C C . ILE A 1 105 ? -9.451 -4.926 -8.254 1.00 80.44 105 ILE A C 1
ATOM 776 O O . ILE A 1 105 ? -10.144 -5.849 -7.828 1.00 80.44 105 ILE A O 1
ATOM 780 N N . LEU A 1 106 ? -8.379 -5.128 -9.026 1.00 81.38 106 LEU A N 1
ATOM 781 C CA . LEU A 1 106 ? -7.963 -6.451 -9.495 1.00 81.38 106 LEU A CA 1
ATOM 782 C C . LEU A 1 106 ? -7.681 -7.405 -8.326 1.00 81.38 106 LEU A C 1
ATOM 784 O O . LEU A 1 106 ? -8.055 -8.576 -8.381 1.00 81.38 106 LEU A O 1
ATOM 788 N N . GLY A 1 107 ? -7.079 -6.910 -7.243 1.00 77.19 107 GLY A N 1
ATOM 789 C CA . GLY A 1 107 ? -6.846 -7.678 -6.018 1.00 77.19 107 GLY A CA 1
ATOM 790 C C . GLY A 1 107 ? -8.077 -7.892 -5.130 1.00 77.19 107 GLY A C 1
ATOM 791 O O . GLY A 1 107 ? -8.086 -8.835 -4.336 1.00 77.19 107 GLY A O 1
ATOM 792 N N . GLY A 1 108 ? -9.114 -7.063 -5.285 1.00 78.06 108 GLY A N 1
ATOM 793 C CA . GLY A 1 108 ? -10.347 -7.069 -4.495 1.00 78.06 108 GLY A CA 1
ATOM 794 C C . GLY A 1 108 ? -10.300 -6.135 -3.273 1.00 78.06 108 GLY A C 1
ATOM 795 O O . GLY A 1 108 ? -9.397 -6.220 -2.440 1.00 78.06 108 GLY A O 1
ATOM 796 N N . LEU A 1 109 ? -11.333 -5.291 -3.111 1.00 70.62 109 LEU A N 1
ATOM 797 C CA . LEU A 1 109 ? -11.439 -4.181 -2.132 1.00 70.62 109 LEU A CA 1
ATOM 798 C C . LEU A 1 109 ? -11.511 -4.571 -0.634 1.00 70.62 109 LEU A C 1
ATOM 800 O O . LEU A 1 109 ? -11.900 -3.765 0.207 1.00 70.62 109 LEU A O 1
ATOM 804 N N . GLY A 1 110 ? -11.118 -5.786 -0.264 1.00 69.06 110 GLY A N 1
ATOM 805 C CA . GLY A 1 110 ? -11.109 -6.255 1.127 1.00 69.06 110 GLY A CA 1
ATOM 806 C C . GLY A 1 110 ? -9.953 -7.189 1.474 1.00 69.06 110 GLY A C 1
ATOM 807 O O . GLY A 1 110 ? -9.822 -7.582 2.632 1.00 69.06 110 GLY A O 1
ATOM 808 N N . ASN A 1 111 ? -9.105 -7.544 0.502 1.00 74.12 111 ASN A N 1
ATOM 809 C CA . ASN A 1 111 ? -7.994 -8.465 0.704 1.00 74.12 111 ASN A CA 1
ATOM 810 C C . ASN A 1 111 ? -6.659 -7.784 0.381 1.00 74.12 111 ASN A C 1
ATOM 812 O O . ASN A 1 111 ? -6.234 -7.717 -0.772 1.00 74.12 111 ASN A O 1
ATOM 816 N N . SER A 1 112 ? -5.969 -7.317 1.424 1.00 75.75 112 SER A N 1
ATOM 817 C CA . SER A 1 112 ? -4.666 -6.653 1.306 1.00 75.75 112 SER A CA 1
ATOM 818 C C . SER A 1 112 ? -3.622 -7.535 0.614 1.00 75.75 112 SER A C 1
ATOM 820 O O . SER A 1 112 ? -2.842 -7.039 -0.192 1.00 75.75 112 SER A O 1
ATOM 822 N N . MET A 1 113 ? -3.632 -8.848 0.880 1.00 78.12 113 MET A N 1
ATOM 823 C CA . MET A 1 113 ? -2.710 -9.793 0.240 1.00 78.12 113 MET A CA 1
ATOM 824 C C . MET A 1 113 ? -3.026 -9.961 -1.254 1.00 78.12 113 MET A C 1
ATOM 826 O O . MET A 1 113 ? -2.114 -10.042 -2.075 1.00 78.12 113 MET A O 1
ATOM 830 N N . GLY A 1 114 ? -4.317 -9.960 -1.604 1.00 80.12 114 GLY A N 1
ATOM 831 C CA . GLY A 1 114 ? -4.788 -10.025 -2.987 1.00 80.12 114 GLY A CA 1
ATOM 832 C C . GLY A 1 114 ? -4.343 -8.821 -3.818 1.00 80.12 114 GLY A C 1
ATOM 833 O O . GLY A 1 114 ? -3.896 -8.997 -4.947 1.00 80.12 114 GLY A O 1
ATOM 834 N N . ALA A 1 115 ? -4.379 -7.615 -3.242 1.00 82.56 115 ALA A N 1
ATOM 835 C CA . ALA A 1 115 ? -3.896 -6.389 -3.887 1.00 82.56 115 ALA A CA 1
ATOM 836 C C . ALA A 1 115 ? -2.386 -6.415 -4.185 1.00 82.56 115 ALA A C 1
ATOM 838 O O . ALA A 1 115 ? -1.960 -5.982 -5.254 1.00 82.56 115 ALA A O 1
ATOM 839 N N . VAL A 1 116 ? -1.571 -6.970 -3.282 1.00 84.69 116 VAL A N 1
ATOM 840 C CA . VAL A 1 116 ? -0.119 -7.100 -3.504 1.00 84.69 116 VAL A CA 1
ATOM 841 C C . VAL A 1 116 ? 0.174 -8.098 -4.626 1.00 84.69 116 VAL A C 1
ATOM 843 O O . VAL A 1 116 ? 0.952 -7.797 -5.530 1.00 84.69 116 VAL A O 1
ATOM 846 N N . ALA A 1 117 ? -0.484 -9.262 -4.615 1.00 85.38 117 ALA A N 1
ATOM 847 C CA . ALA A 1 117 ? -0.336 -10.262 -5.672 1.00 85.38 117 ALA A CA 1
ATOM 848 C C . ALA A 1 117 ? -0.790 -9.723 -7.042 1.00 85.38 117 ALA A C 1
ATOM 850 O O . ALA A 1 117 ? -0.102 -9.914 -8.044 1.00 85.38 117 ALA A O 1
ATOM 851 N N . ALA A 1 118 ? -1.911 -8.998 -7.067 1.00 84.00 118 ALA A N 1
ATOM 852 C CA . ALA A 1 118 ? -2.423 -8.300 -8.240 1.00 84.00 118 ALA A CA 1
ATOM 853 C C . ALA A 1 118 ? -1.417 -7.289 -8.807 1.00 84.00 118 ALA A C 1
ATOM 855 O O . ALA A 1 118 ? -1.209 -7.251 -10.017 1.00 84.00 118 ALA A O 1
ATOM 856 N N . GLY A 1 119 ? -0.766 -6.503 -7.943 1.00 86.50 119 GLY A N 1
ATOM 857 C CA . GLY A 1 119 ? 0.225 -5.508 -8.358 1.00 86.50 119 GLY A CA 1
ATOM 858 C C . GLY A 1 119 ? 1.466 -6.134 -8.981 1.00 86.50 119 GLY A C 1
ATOM 859 O O . GLY A 1 119 ? 1.944 -5.655 -10.006 1.00 86.50 119 GLY A O 1
ATOM 860 N N . ILE A 1 120 ? 1.949 -7.242 -8.412 1.00 87.00 120 ILE A N 1
ATOM 861 C CA . ILE A 1 120 ? 3.084 -7.991 -8.967 1.00 87.00 120 ILE A CA 1
ATOM 862 C C . ILE A 1 120 ? 2.717 -8.582 -10.334 1.00 87.00 120 ILE A C 1
ATOM 864 O O . ILE A 1 120 ? 3.480 -8.434 -11.285 1.00 87.00 120 ILE A O 1
ATOM 868 N N . LEU A 1 121 ? 1.543 -9.212 -10.454 1.00 84.50 121 LEU A N 1
ATOM 869 C CA . LEU A 1 121 ? 1.068 -9.769 -11.723 1.00 84.50 121 LEU A CA 1
ATOM 870 C C . LEU A 1 121 ? 0.936 -8.692 -12.801 1.00 84.50 121 LEU A C 1
ATOM 872 O O . LEU A 1 121 ? 1.464 -8.861 -13.898 1.00 84.50 121 LEU A O 1
ATOM 876 N N . LEU A 1 122 ? 0.272 -7.579 -12.483 1.00 83.00 122 LEU A N 1
ATOM 877 C CA . LE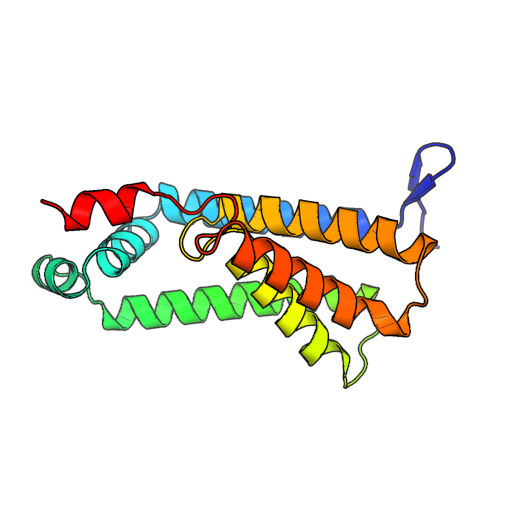U A 1 122 ? 0.077 -6.483 -13.427 1.00 83.00 122 LEU A CA 1
ATOM 878 C C . LEU A 1 122 ? 1.416 -5.858 -13.841 1.00 83.00 122 LEU A C 1
ATOM 880 O O . LEU A 1 122 ? 1.637 -5.645 -15.028 1.00 83.00 122 LEU A O 1
ATOM 884 N N . GLY A 1 123 ? 2.346 -5.674 -12.899 1.00 83.00 123 GLY A N 1
ATOM 885 C CA . GLY A 1 123 ? 3.692 -5.179 -13.194 1.00 83.00 123 GLY A CA 1
ATOM 886 C C . GLY A 1 123 ? 4.493 -6.101 -14.120 1.00 83.00 123 GLY A C 1
ATOM 887 O O . GLY A 1 123 ? 5.165 -5.617 -15.028 1.00 83.00 123 GLY A O 1
ATOM 888 N N . ILE A 1 124 ? 4.396 -7.426 -13.949 1.00 83.62 124 ILE A N 1
ATOM 889 C CA . ILE A 1 124 ? 5.036 -8.394 -14.858 1.00 83.62 124 ILE A CA 1
ATOM 890 C C . ILE A 1 124 ? 4.408 -8.308 -16.255 1.00 83.62 124 ILE A C 1
ATOM 892 O O . ILE A 1 124 ? 5.131 -8.271 -17.249 1.00 83.62 124 ILE A O 1
ATOM 896 N N . ILE A 1 125 ? 3.078 -8.241 -16.347 1.00 80.56 125 ILE A N 1
ATOM 897 C CA . ILE A 1 125 ? 2.370 -8.148 -17.632 1.00 80.56 125 ILE A CA 1
ATOM 898 C C . ILE A 1 125 ? 2.724 -6.846 -18.364 1.00 80.56 125 ILE A C 1
ATOM 900 O O . ILE A 1 125 ? 2.972 -6.869 -19.573 1.00 80.56 125 ILE A O 1
ATOM 904 N N . GLU A 1 126 ? 2.802 -5.722 -17.648 1.00 76.88 126 GLU A N 1
ATOM 905 C CA . GLU A 1 126 ? 3.264 -4.452 -18.212 1.00 76.88 126 GLU A CA 1
ATOM 906 C C . GLU A 1 126 ? 4.714 -4.551 -18.696 1.00 76.88 126 GLU A C 1
ATOM 908 O O . GLU A 1 126 ? 5.001 -4.148 -19.822 1.00 76.88 126 GLU A O 1
ATOM 913 N N . ALA A 1 127 ? 5.613 -5.143 -17.902 1.00 77.38 127 ALA A N 1
ATOM 914 C CA . ALA A 1 127 ? 7.017 -5.305 -18.278 1.00 77.38 127 ALA A CA 1
ATOM 915 C C . ALA A 1 127 ? 7.193 -6.126 -19.570 1.00 77.38 127 ALA A C 1
ATOM 917 O O . ALA A 1 127 ? 8.013 -5.772 -20.416 1.00 77.38 127 ALA A O 1
ATOM 918 N N . TYR A 1 128 ? 6.399 -7.186 -19.758 1.00 74.81 128 TYR A N 1
ATOM 919 C CA . TYR A 1 128 ? 6.402 -7.981 -20.992 1.00 74.81 128 TYR A CA 1
ATOM 920 C C . TYR A 1 128 ? 5.747 -7.255 -22.177 1.00 74.81 128 TYR A C 1
ATOM 922 O O . TYR A 1 128 ? 6.195 -7.408 -23.315 1.00 74.81 128 TYR A O 1
ATOM 930 N N . SER A 1 129 ? 4.722 -6.435 -21.929 1.00 68.25 129 SER A N 1
ATOM 931 C CA . SER A 1 129 ? 4.002 -5.703 -22.984 1.00 68.25 129 SER A CA 1
ATOM 932 C C . SER A 1 129 ? 4.869 -4.651 -23.683 1.00 68.25 129 SER A C 1
ATOM 934 O O . SER A 1 129 ? 4.672 -4.395 -24.870 1.00 68.25 129 SER A O 1
ATOM 936 N N . ILE A 1 130 ? 5.882 -4.104 -23.000 1.00 64.94 130 ILE A N 1
ATOM 937 C CA . ILE A 1 130 ? 6.830 -3.131 -23.578 1.00 64.94 130 ILE A CA 1
ATOM 938 C C . ILE A 1 130 ? 7.588 -3.710 -24.791 1.00 64.94 130 ILE A C 1
ATOM 940 O O . ILE A 1 130 ? 7.979 -2.959 -25.679 1.00 64.94 130 ILE A O 1
ATOM 944 N N . SER A 1 131 ? 7.766 -5.036 -24.881 1.00 63.16 131 SER A N 1
ATOM 945 C CA . SER A 1 131 ? 8.421 -5.665 -26.044 1.00 63.16 131 SER A CA 1
ATOM 946 C C . SER A 1 131 ? 7.533 -5.764 -27.290 1.00 63.16 131 SER A C 1
ATOM 948 O O . SER A 1 131 ? 8.060 -5.953 -28.383 1.00 63.16 131 SER A O 1
ATOM 950 N N . PHE A 1 132 ? 6.208 -5.648 -27.154 1.00 59.06 132 PHE A N 1
ATOM 951 C CA . PHE A 1 132 ? 5.262 -5.863 -28.256 1.00 59.06 132 PHE A CA 1
ATOM 952 C C . PHE A 1 132 ? 4.551 -4.587 -28.728 1.00 59.06 132 PHE A C 1
ATOM 954 O O . PHE A 1 132 ? 4.015 -4.582 -29.835 1.00 59.06 132 PHE A O 1
ATOM 961 N N . VAL A 1 133 ? 4.523 -3.512 -27.926 1.00 61.31 133 VAL A N 1
ATOM 962 C CA . VAL A 1 133 ? 3.682 -2.328 -28.193 1.00 61.31 133 VAL A CA 1
ATOM 963 C C . VAL A 1 133 ? 4.435 -1.016 -27.910 1.00 61.31 133 VAL A C 1
ATOM 965 O O . VAL A 1 133 ? 5.204 -0.958 -26.950 1.00 61.31 133 VAL A O 1
ATOM 968 N N . PRO A 1 134 ? 4.229 0.063 -28.699 1.00 64.75 134 PRO A N 1
ATOM 969 C CA . PRO A 1 134 ? 4.801 1.380 -28.403 1.00 64.75 134 PRO A CA 1
ATOM 970 C C . PRO A 1 134 ? 4.394 1.903 -27.015 1.00 64.75 134 PRO A C 1
ATOM 972 O O . PRO A 1 134 ? 3.223 1.808 -26.643 1.00 64.75 134 PRO A O 1
ATOM 975 N N . LEU A 1 135 ? 5.334 2.533 -26.288 1.00 58.78 135 LEU A N 1
ATOM 976 C CA . LEU A 1 135 ? 5.143 3.034 -24.910 1.00 58.78 135 LEU A CA 1
ATOM 977 C C . LEU A 1 135 ? 3.904 3.936 -24.739 1.00 58.78 135 LEU A C 1
ATOM 979 O O . LEU A 1 135 ? 3.316 3.973 -23.662 1.00 58.78 135 LEU A O 1
ATOM 983 N N . ALA A 1 136 ? 3.471 4.622 -25.800 1.00 62.97 136 ALA A N 1
ATOM 984 C CA . ALA A 1 136 ? 2.299 5.497 -25.786 1.00 62.97 136 ALA A CA 1
ATOM 985 C C . ALA A 1 136 ? 0.969 4.772 -25.486 1.00 62.97 136 ALA A C 1
ATOM 987 O O . ALA A 1 136 ? 0.020 5.410 -25.041 1.00 62.97 136 ALA A O 1
ATOM 988 N N . PHE A 1 137 ? 0.882 3.453 -25.702 1.00 61.69 137 PHE A N 1
ATOM 989 C CA . PHE A 1 137 ? -0.339 2.671 -25.451 1.00 61.69 137 PHE A CA 1
ATOM 990 C C . PHE A 1 137 ? -0.322 1.900 -24.124 1.00 61.69 137 PHE A C 1
ATOM 992 O O . PHE A 1 137 ? -1.273 1.177 -23.830 1.00 61.69 137 PHE A O 1
ATOM 999 N N . GLN A 1 138 ? 0.716 2.054 -23.297 1.00 64.50 138 GLN A N 1
ATOM 1000 C CA . GLN A 1 138 ? 0.873 1.265 -22.072 1.00 64.50 138 GLN A CA 1
ATOM 1001 C C . GLN A 1 138 ? -0.266 1.491 -21.060 1.00 64.50 138 GLN A C 1
ATOM 1003 O O . GLN A 1 138 ? -0.781 0.532 -20.483 1.00 64.50 138 GLN A O 1
ATOM 1008 N N . ASP A 1 139 ? -0.721 2.734 -20.889 1.00 66.25 139 ASP A N 1
ATOM 1009 C CA . ASP A 1 139 ? -1.838 3.039 -19.984 1.00 66.25 139 ASP A CA 1
ATOM 1010 C C . ASP A 1 139 ? -3.170 2.475 -20.496 1.00 66.25 139 ASP A C 1
ATOM 1012 O O . ASP A 1 139 ? -3.958 1.927 -19.721 1.00 66.25 139 ASP A O 1
ATOM 1016 N N . ALA A 1 140 ? -3.393 2.525 -21.813 1.00 70.56 140 ALA A N 1
ATOM 1017 C CA . ALA A 1 140 ? -4.575 1.945 -22.445 1.00 70.56 140 ALA A CA 1
ATOM 1018 C C . ALA A 1 140 ? -4.609 0.414 -22.300 1.00 70.56 140 ALA A C 1
ATOM 1020 O O . ALA A 1 140 ? -5.675 -0.164 -22.078 1.00 70.56 140 ALA A O 1
ATOM 1021 N N . ILE A 1 141 ? -3.448 -0.243 -22.370 1.00 69.50 141 ILE A N 1
ATOM 1022 C CA . ILE A 1 141 ? -3.309 -1.689 -22.165 1.00 69.50 141 ILE A CA 1
ATOM 1023 C C . ILE A 1 141 ? -3.638 -2.058 -20.716 1.00 69.50 141 ILE A C 1
ATOM 1025 O O . ILE A 1 141 ? -4.442 -2.961 -20.499 1.00 69.50 141 ILE A O 1
ATOM 1029 N N . SER A 1 142 ? -3.107 -1.330 -19.730 1.00 66.25 142 SER A N 1
ATOM 1030 C CA . SER A 1 142 ? -3.400 -1.571 -18.308 1.00 66.25 142 SER A CA 1
ATOM 1031 C C . SER A 1 142 ? -4.892 -1.437 -17.983 1.00 66.25 142 SER A C 1
ATOM 1033 O O . SER A 1 142 ? -5.459 -2.295 -17.303 1.00 66.25 142 SER A O 1
ATOM 1035 N N . ILE A 1 143 ? -5.562 -0.418 -18.529 1.00 72.12 143 ILE A N 1
ATOM 1036 C CA . ILE A 1 143 ? -7.015 -0.228 -18.379 1.00 72.12 143 ILE A CA 1
ATOM 1037 C C . ILE A 1 143 ? -7.804 -1.315 -19.126 1.00 72.12 143 ILE A C 1
ATOM 1039 O O . ILE A 1 143 ? -8.815 -1.802 -18.623 1.00 72.12 143 ILE A O 1
ATOM 1043 N N . THR A 1 144 ? -7.348 -1.738 -20.307 1.00 77.00 144 THR A N 1
ATOM 1044 C CA . THR A 1 144 ? -7.995 -2.819 -21.070 1.00 77.00 144 THR A CA 1
ATOM 1045 C C . THR A 1 144 ? -7.886 -4.152 -20.335 1.00 77.00 144 THR A C 1
ATOM 1047 O O . THR A 1 144 ? -8.873 -4.873 -20.222 1.00 77.00 144 THR A O 1
ATOM 1050 N N . ILE A 1 145 ? -6.715 -4.465 -19.777 1.00 72.62 145 ILE A N 1
ATOM 1051 C CA . ILE A 1 145 ? -6.483 -5.667 -18.968 1.00 72.62 145 ILE A CA 1
ATOM 1052 C C . ILE A 1 145 ? -7.372 -5.654 -17.726 1.00 72.62 145 ILE A C 1
ATOM 1054 O O . ILE A 1 145 ? -8.011 -6.664 -17.433 1.00 72.62 145 ILE A O 1
ATOM 1058 N N . LEU A 1 146 ? -7.469 -4.516 -17.027 1.00 72.75 146 LEU A N 1
ATOM 1059 C CA . LEU A 1 146 ? -8.429 -4.347 -15.936 1.00 72.75 146 LEU A CA 1
ATOM 1060 C C . LEU A 1 146 ? -9.843 -4.695 -16.401 1.00 72.75 146 LEU A C 1
ATOM 1062 O O . LEU A 1 146 ? -10.519 -5.480 -15.744 1.00 72.75 146 LEU A O 1
ATOM 1066 N N . LEU A 1 147 ? -10.291 -4.105 -17.510 1.00 75.19 147 LEU A N 1
ATOM 1067 C CA . LEU A 1 147 ? -11.657 -4.252 -18.004 1.00 75.19 147 LEU A CA 1
ATOM 1068 C C . LEU A 1 147 ? -11.954 -5.706 -18.390 1.00 75.19 147 LEU A C 1
ATOM 1070 O O . LEU A 1 147 ? -12.991 -6.240 -18.004 1.00 75.19 147 LEU A O 1
ATOM 1074 N N . VAL A 1 148 ? -11.013 -6.380 -19.057 1.00 75.50 148 VAL A N 1
ATOM 1075 C CA . VAL A 1 148 ? -11.097 -7.812 -19.382 1.00 75.50 148 VAL A CA 1
ATOM 1076 C C . VAL A 1 148 ? -11.183 -8.659 -18.112 1.00 75.50 148 VAL A C 1
ATOM 1078 O O . VAL A 1 148 ? -12.035 -9.539 -18.012 1.00 75.50 148 VAL A O 1
ATOM 1081 N N . ILE A 1 149 ? -10.342 -8.390 -17.112 1.00 68.38 149 ILE A N 1
ATOM 1082 C CA . ILE A 1 149 ? -10.336 -9.163 -15.865 1.00 68.38 149 ILE A CA 1
ATOM 1083 C C . ILE A 1 149 ? -11.605 -8.908 -15.051 1.00 68.38 149 ILE A C 1
ATOM 1085 O O . ILE A 1 149 ? -12.168 -9.855 -14.509 1.00 68.38 149 ILE A O 1
ATOM 1089 N N . LEU A 1 150 ? -12.100 -7.671 -15.008 1.00 72.06 150 LEU A N 1
ATOM 1090 C CA . LEU A 1 150 ? -13.368 -7.333 -14.365 1.00 72.06 150 LEU A CA 1
ATOM 1091 C C . LEU A 1 150 ? -14.545 -8.038 -15.057 1.00 72.06 150 LEU A C 1
ATOM 1093 O O . LEU A 1 150 ? -15.460 -8.501 -14.380 1.00 72.06 150 LEU A O 1
ATOM 1097 N N . PHE A 1 151 ? -14.501 -8.160 -16.388 1.00 72.19 151 PHE A N 1
ATOM 1098 C CA . PHE A 1 151 ? -15.514 -8.872 -17.166 1.00 72.19 151 PHE A CA 1
ATOM 1099 C C . PHE A 1 151 ? -15.514 -10.378 -16.871 1.00 72.19 151 PHE A C 1
ATOM 1101 O O . PHE A 1 151 ? -16.573 -10.986 -16.741 1.00 72.19 151 PHE A O 1
ATOM 1108 N N . VAL A 1 152 ? -14.333 -10.984 -16.713 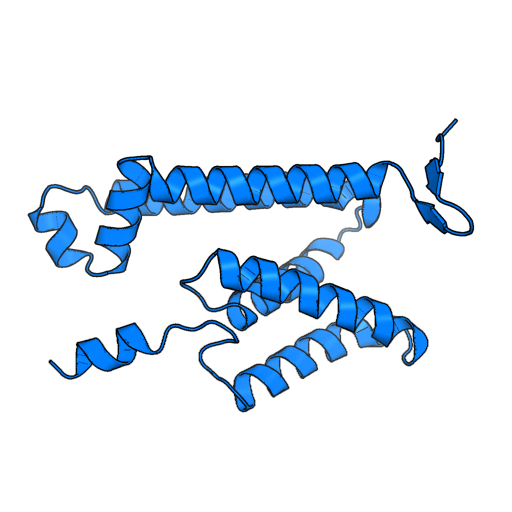1.00 68.12 152 VAL A N 1
ATOM 1109 C CA . VAL A 1 152 ? -14.196 -12.418 -16.407 1.00 68.12 152 VAL A CA 1
ATOM 1110 C C . VAL A 1 152 ? -14.451 -12.720 -14.922 1.00 68.12 152 VAL A C 1
ATOM 1112 O O . VAL A 1 152 ? -15.027 -13.758 -14.591 1.00 68.12 152 VAL A O 1
ATOM 1115 N N . ARG A 1 153 ? -14.045 -11.832 -14.006 1.00 65.94 153 ARG A N 1
ATOM 1116 C CA . ARG A 1 153 ? -14.256 -11.955 -12.555 1.00 65.94 153 ARG A CA 1
ATOM 1117 C C . ARG A 1 153 ? -14.477 -10.590 -11.882 1.00 65.94 153 ARG A C 1
ATOM 1119 O O . ARG A 1 153 ? -13.530 -10.001 -11.355 1.00 65.94 153 ARG A O 1
ATOM 1126 N N . PRO A 1 154 ? -15.739 -10.136 -11.754 1.00 61.69 154 PRO A N 1
ATOM 1127 C CA . PRO A 1 154 ? -16.065 -8.806 -11.226 1.00 61.69 154 PRO A CA 1
ATOM 1128 C C . PRO A 1 154 ? -15.749 -8.616 -9.733 1.00 61.69 154 PRO A C 1
ATOM 1130 O O . PRO A 1 154 ? -15.766 -7.491 -9.244 1.00 61.69 154 PRO A O 1
ATOM 1133 N N . HIS A 1 155 ? -15.447 -9.692 -8.997 1.00 60.50 155 HIS A N 1
ATOM 1134 C CA . HIS A 1 155 ? -15.039 -9.628 -7.587 1.00 60.50 155 HIS A CA 1
ATOM 1135 C C . HIS A 1 155 ? -13.514 -9.496 -7.379 1.00 60.50 155 HIS A C 1
ATOM 1137 O O . HIS A 1 155 ? -13.060 -9.436 -6.236 1.00 60.50 155 HIS A O 1
ATOM 1143 N N . GLY A 1 156 ? -12.717 -9.445 -8.454 1.00 61.03 156 GLY A N 1
ATOM 1144 C CA . GLY A 1 156 ? -11.252 -9.489 -8.390 1.00 61.03 156 GLY A CA 1
ATOM 1145 C C . GLY A 1 156 ? -10.699 -10.916 -8.249 1.00 61.03 156 GLY A C 1
ATOM 1146 O O . GLY A 1 156 ? -11.442 -11.880 -8.050 1.00 61.03 156 GLY A O 1
ATOM 1147 N N . LEU A 1 157 ? -9.374 -11.070 -8.361 1.00 59.59 157 LEU A N 1
ATOM 1148 C CA . LEU A 1 157 ? -8.689 -12.372 -8.372 1.00 59.59 157 LEU A CA 1
ATOM 1149 C C . LEU A 1 157 ? -8.839 -13.138 -7.043 1.00 59.59 157 LEU A C 1
ATOM 1151 O O . LEU A 1 157 ? -8.912 -14.365 -7.041 1.00 59.59 157 LEU A O 1
ATOM 1155 N N . PHE A 1 158 ? -8.913 -12.403 -5.929 1.00 59.91 158 PHE A N 1
ATOM 1156 C CA . PHE A 1 158 ? -8.986 -12.927 -4.560 1.00 59.91 158 PHE A CA 1
ATOM 1157 C C . PHE A 1 158 ? -10.201 -12.405 -3.777 1.00 59.91 158 PHE A C 1
ATOM 1159 O O . PHE A 1 158 ? -10.205 -12.433 -2.542 1.00 59.91 158 PHE A O 1
ATOM 1166 N N . GLY A 1 159 ? -11.227 -11.916 -4.481 1.00 53.09 159 GLY A N 1
ATOM 1167 C CA . GLY A 1 159 ? -12.496 -11.534 -3.876 1.00 53.09 159 GLY A CA 1
ATOM 1168 C C . GLY A 1 159 ? -13.127 -12.735 -3.192 1.00 53.09 159 GLY A C 1
ATOM 1169 O O . GLY A 1 159 ? -13.564 -13.676 -3.852 1.00 53.09 159 GLY A O 1
ATOM 1170 N N . SER A 1 160 ? -13.141 -12.710 -1.862 1.00 49.12 160 SER A N 1
ATOM 1171 C CA . SER A 1 160 ? -13.805 -13.722 -1.056 1.00 49.12 160 SER A CA 1
ATOM 1172 C C . SER A 1 160 ? -15.278 -13.801 -1.460 1.00 49.12 160 SER A C 1
ATOM 1174 O O . SER A 1 160 ? -16.049 -12.877 -1.213 1.00 49.12 160 SER A O 1
ATOM 1176 N N . GLY A 1 161 ? -15.677 -14.927 -2.052 1.00 48.62 161 GLY A N 1
ATOM 1177 C CA . GLY A 1 161 ? -17.085 -15.290 -2.216 1.00 48.62 161 GLY A CA 1
ATOM 1178 C C . GLY A 1 161 ? -17.800 -15.539 -0.878 1.00 48.62 161 GLY A C 1
ATOM 1179 O O . GLY A 1 161 ? -18.993 -15.824 -0.865 1.00 48.62 161 GLY A O 1
ATOM 1180 N N . GLU A 1 162 ? -17.106 -15.424 0.259 1.00 49.25 162 GLU A N 1
ATOM 1181 C CA . GLU A 1 162 ? -17.641 -15.764 1.578 1.00 49.25 162 GLU A CA 1
ATOM 1182 C C . GLU A 1 162 ? -18.567 -14.675 2.151 1.00 49.25 162 GLU A C 1
ATOM 1184 O O . GLU A 1 162 ? -19.529 -14.996 2.844 1.00 49.25 162 GLU A O 1
ATOM 1189 N N . THR A 1 163 ? -18.387 -13.397 1.786 1.00 47.50 163 THR A N 1
ATOM 1190 C CA . THR A 1 163 ? -19.335 -12.324 2.157 1.00 47.50 163 THR A CA 1
ATOM 1191 C C . THR A 1 163 ? -20.607 -12.310 1.309 1.00 47.50 163 THR A C 1
ATOM 1193 O O . THR A 1 163 ? -21.613 -11.757 1.748 1.00 47.50 163 THR A O 1
ATOM 1196 N N . ALA A 1 164 ? -20.605 -12.933 0.125 1.00 47.00 164 ALA A N 1
ATOM 1197 C CA . ALA A 1 164 ? -21.829 -13.136 -0.654 1.00 47.00 164 ALA A CA 1
ATOM 1198 C C . ALA A 1 164 ? -22.717 -14.226 -0.027 1.00 47.00 164 ALA A C 1
ATOM 1200 O O . ALA A 1 164 ? -23.935 -14.086 -0.007 1.00 47.00 164 ALA A O 1
ATOM 1201 N N . ARG A 1 165 ? -22.103 -15.258 0.567 1.00 41.28 165 ARG A N 1
ATOM 1202 C CA . ARG A 1 165 ? -22.806 -16.397 1.175 1.00 41.28 165 ARG A CA 1
ATOM 1203 C C . ARG A 1 165 ? -23.411 -16.096 2.555 1.00 41.28 165 ARG A C 1
ATOM 1205 O O . ARG A 1 165 ? -24.360 -16.753 2.958 1.00 41.28 165 ARG A O 1
ATOM 1212 N N . LEU A 1 166 ? -22.902 -15.091 3.273 1.00 45.81 166 LEU A N 1
ATOM 1213 C CA . LEU A 1 166 ? -23.460 -14.647 4.563 1.00 45.81 166 LEU A CA 1
ATOM 1214 C C . LEU A 1 166 ? -24.615 -13.639 4.435 1.00 45.81 166 LEU A C 1
ATOM 1216 O O . LEU A 1 166 ? -25.212 -13.287 5.442 1.00 45.81 166 LEU A O 1
ATOM 1220 N N . LYS A 1 167 ? -24.945 -13.168 3.224 1.00 41.78 167 LYS A N 1
ATOM 1221 C CA . LYS A 1 167 ? -26.177 -12.395 2.973 1.00 41.78 167 LYS A CA 1
ATOM 1222 C C . LYS A 1 167 ? -27.404 -13.279 2.715 1.00 41.78 167 LYS A C 1
ATOM 1224 O O . LYS A 1 167 ? -28.501 -12.741 2.607 1.00 41.78 167 LYS A O 1
ATOM 1229 N N . GLU A 1 168 ? -27.212 -14.594 2.609 1.00 45.06 168 GLU A N 1
ATOM 1230 C CA . GLU A 1 168 ? -28.282 -15.589 2.451 1.00 45.06 168 GLU A CA 1
ATOM 1231 C C . GLU A 1 168 ? -28.710 -16.251 3.774 1.00 45.06 168 GLU A C 1
ATOM 1233 O O . GLU A 1 168 ? -29.562 -17.137 3.747 1.00 45.06 168 GLU A O 1
ATOM 1238 N N . PHE A 1 169 ? -28.168 -15.817 4.920 1.00 41.38 169 PHE A N 1
ATOM 1239 C CA . PHE A 1 169 ? -28.603 -16.262 6.249 1.00 41.38 169 PHE A CA 1
ATOM 1240 C C . PHE A 1 169 ? -29.030 -15.086 7.127 1.00 41.38 169 PHE A C 1
ATOM 1242 O O . PHE A 1 169 ? -28.239 -14.123 7.253 1.00 41.38 169 PHE A O 1
#

Sequence (169 aa):
EITTVTLGPVRVSPQVFWVIGVCGVIVLLLSLFFRMTPLGREMRACAANRRAAVLCGINARNMVTFSFMLSAGIGALAGCVMSPITYTQYDSGTPLAIKGFTVAILGGLGNSMGAVAAGILLGIIEAYSISFVPLAFQDAISITILLVILFVRPHGLFGSGETARLKEF

Radius of gyration: 19.03 Å; Cα contacts (8 Å, |Δi|>4): 113; chains: 1; bounding box: 58×34×50 Å